Protein AF-A0A8S7IH37-F1 (afdb_monomer)

Solvent-accessible surface area (backbone atoms only — not comparable to full-atom values): 5240 Å² total; per-residue (Å²): 114,68,68,59,54,51,52,52,50,50,52,51,53,51,51,50,49,51,52,51,50,51,32,61,78,65,45,39,60,63,36,53,61,51,49,44,47,49,49,51,54,51,39,50,48,48,49,50,49,53,51,49,40,32,75,76,64,69,48,71,95,41,70,80,66,48,48,62,46,54,52,41,49,55,49,38,68,54,50,44,56,47,54,72,68,38,63,66,54,47,70,60,24,61,117

Radius of gyration: 15.88 Å; Cα contacts (8 Å, |Δi|>4): 53; chains: 1; bounding box: 36×21×44 Å

Organism: Escherichia coli (NCBI:txid562)

Mean predicted aligned error: 6.47 Å

pLDDT: mean 81.79, std 7.12, range [53.88, 92.0]

Foldseek 3Di:
DVVVVVVVVVVVLVVLVVVLVVCVVVLALCNLVSVLVSLVVVLVVLVVVLVCCCVPVVDDPDCVSCVVSVVSVVVSVVSNVCSVPPPVSCVRHVD

InterPro domains:
  IPR019690 Protein of unknown function DUF2569 [PF10754] (3-94)

Structure (mmCIF, N/CA/C/O backbone):
data_AF-A0A8S7IH37-F1
#
_entry.id   AF-A0A8S7IH37-F1
#
loop_
_atom_site.group_PDB
_atom_site.id
_atom_site.type_symbol
_atom_site.label_atom_id
_atom_site.label_alt_id
_atom_site.label_comp_id
_atom_site.label_asym_id
_atom_site.label_entity_id
_atom_site.label_seq_id
_atom_site.pdbx_PDB_ins_code
_atom_site.Cartn_x
_atom_site.Cartn_y
_atom_site.Cartn_z
_atom_site.occupancy
_atom_site.B_iso_or_equiv
_atom_site.auth_seq_id
_atom_site.auth_comp_id
_atom_site.auth_asym_id
_atom_site.auth_atom_id
_atom_site.pdbx_PDB_model_num
ATOM 1 N N . GLY A 1 1 ? -1.240 6.964 -21.949 1.00 67.94 1 GLY A N 1
ATOM 2 C CA . GLY A 1 1 ? -2.291 6.026 -21.509 1.00 67.94 1 GLY A CA 1
ATOM 3 C C . GLY A 1 1 ? -2.033 5.539 -20.098 1.00 67.94 1 GLY A C 1
ATOM 4 O O . GLY A 1 1 ? -2.779 5.909 -19.204 1.00 67.94 1 GLY A O 1
ATOM 5 N N . ILE A 1 2 ? -0.950 4.777 -19.905 1.00 76.25 2 ILE A N 1
ATOM 6 C CA . ILE A 1 2 ? -0.599 4.118 -18.634 1.00 76.25 2 ILE A CA 1
ATOM 7 C C . ILE A 1 2 ? -0.494 5.086 -17.437 1.00 76.25 2 ILE A C 1
ATOM 9 O O . ILE A 1 2 ? -1.073 4.817 -16.395 1.00 76.25 2 ILE A O 1
ATOM 13 N N . LEU A 1 3 ? 0.093 6.275 -17.634 1.00 80.06 3 LEU A N 1
ATOM 14 C CA . LEU A 1 3 ? 0.251 7.288 -16.577 1.00 80.06 3 LEU A CA 1
ATOM 15 C C . LEU A 1 3 ? -1.082 7.803 -16.011 1.00 80.06 3 LEU A C 1
ATOM 17 O O . LEU A 1 3 ? -1.190 8.067 -14.818 1.00 80.06 3 LEU A O 1
ATOM 21 N N . PHE A 1 4 ? -2.115 7.940 -16.851 1.00 85.50 4 PHE A N 1
ATOM 22 C CA . PHE A 1 4 ? -3.439 8.348 -16.372 1.00 85.50 4 PHE A CA 1
ATOM 23 C C . PHE A 1 4 ? -4.076 7.241 -15.535 1.00 85.50 4 PHE A C 1
ATOM 25 O O . PHE A 1 4 ? -4.654 7.528 -14.492 1.00 85.50 4 PHE A O 1
ATOM 32 N N . PHE A 1 5 ? -3.944 5.982 -15.964 1.00 83.44 5 PHE A N 1
ATOM 33 C CA . PHE A 1 5 ? -4.416 4.830 -15.197 1.00 83.44 5 PHE A CA 1
ATOM 34 C C . PHE A 1 5 ? -3.740 4.758 -13.820 1.00 83.44 5 PHE A C 1
ATOM 36 O O . PHE A 1 5 ? -4.431 4.625 -12.812 1.00 83.44 5 PHE A O 1
ATOM 43 N N . GLU A 1 6 ? -2.418 4.929 -13.774 1.00 82.94 6 GLU A N 1
ATOM 44 C CA . GLU A 1 6 ? -1.631 4.963 -12.537 1.00 82.94 6 GLU A CA 1
ATOM 45 C C . GLU A 1 6 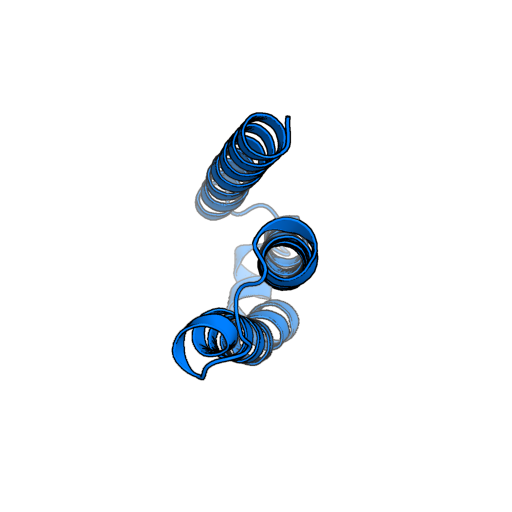? -2.109 6.077 -11.598 1.00 82.94 6 GLU A C 1
ATOM 47 O O . GLU A 1 6 ? -2.404 5.834 -10.429 1.00 82.94 6 GLU A O 1
ATOM 52 N N . LEU A 1 7 ? -2.293 7.290 -12.132 1.00 88.12 7 LEU A N 1
ATOM 53 C CA . LEU A 1 7 ? -2.782 8.437 -11.371 1.00 88.12 7 LEU A CA 1
ATOM 54 C C . LEU A 1 7 ? -4.164 8.165 -10.756 1.00 88.12 7 LEU A C 1
ATOM 56 O O . LEU A 1 7 ? -4.373 8.404 -9.566 1.00 88.12 7 LEU A O 1
ATOM 60 N N . PHE A 1 8 ? -5.108 7.644 -11.546 1.00 89.62 8 PHE A N 1
ATOM 61 C CA . PHE A 1 8 ? -6.4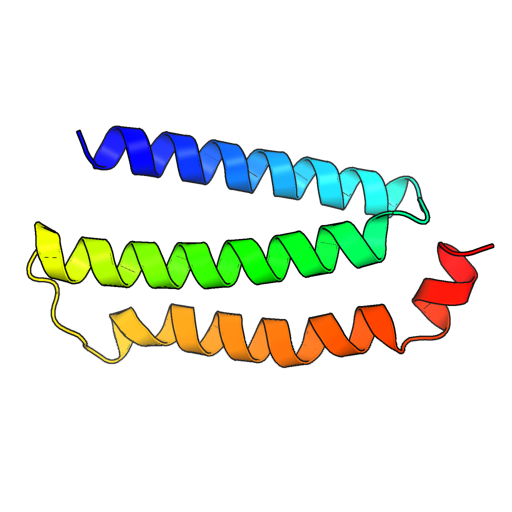43 7.299 -11.051 1.00 89.62 8 PHE A CA 1
ATOM 62 C C . PHE A 1 8 ? -6.389 6.208 -9.982 1.00 89.62 8 PHE A C 1
ATOM 64 O O . PHE A 1 8 ? -7.102 6.301 -8.980 1.00 89.62 8 PHE A O 1
ATOM 71 N N . ALA A 1 9 ? -5.526 5.206 -10.154 1.00 86.25 9 ALA A N 1
ATOM 72 C CA . ALA A 1 9 ? -5.351 4.151 -9.171 1.00 86.25 9 ALA A CA 1
ATOM 73 C C . ALA A 1 9 ? -4.758 4.685 -7.855 1.00 86.25 9 ALA A C 1
ATOM 75 O O . ALA A 1 9 ? -5.270 4.355 -6.784 1.00 86.25 9 ALA A O 1
ATOM 76 N N . PHE A 1 10 ? -3.771 5.586 -7.914 1.00 88.56 10 PHE A N 1
ATOM 77 C CA . PHE A 1 10 ? -3.224 6.250 -6.729 1.00 88.56 10 PHE A CA 1
ATOM 78 C C . PHE A 1 10 ? -4.262 7.112 -6.009 1.00 88.56 10 PHE A C 1
ATOM 80 O O . PHE A 1 10 ? -4.370 7.036 -4.786 1.00 88.56 10 PHE A O 1
ATOM 87 N N . ILE A 1 11 ? -5.067 7.890 -6.740 1.00 92.00 11 ILE A N 1
ATOM 88 C CA . ILE A 1 11 ? -6.158 8.687 -6.156 1.00 92.00 11 ILE A CA 1
ATOM 89 C C . ILE A 1 11 ? -7.190 7.770 -5.484 1.00 92.00 11 ILE A C 1
ATOM 91 O O . ILE A 1 11 ? -7.618 8.028 -4.354 1.00 92.00 11 ILE A O 1
ATOM 95 N N . GLY A 1 12 ? -7.561 6.668 -6.141 1.00 89.88 12 GLY A N 1
ATOM 96 C CA . GLY A 1 12 ? -8.456 5.655 -5.585 1.00 89.88 12 GLY A CA 1
ATOM 97 C C . GLY A 1 12 ? -7.903 5.055 -4.293 1.00 89.88 12 GLY A C 1
ATOM 98 O O . GLY A 1 12 ? -8.582 5.038 -3.268 1.00 89.88 12 GLY A O 1
ATOM 99 N N . MET A 1 13 ? -6.636 4.653 -4.295 1.00 87.38 13 MET A N 1
ATOM 100 C CA . MET A 1 1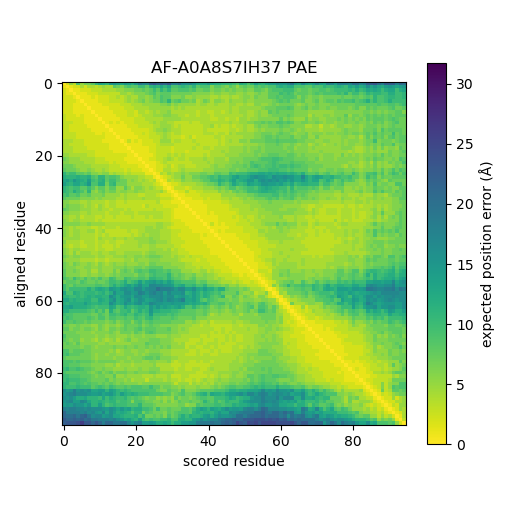3 ? -5.981 4.066 -3.130 1.00 87.38 13 MET A CA 1
ATOM 101 C C . MET A 1 13 ? -5.813 5.071 -1.980 1.00 87.38 13 MET A C 1
ATOM 103 O O . MET A 1 13 ? -6.036 4.730 -0.817 1.00 87.38 13 MET A O 1
ATOM 107 N N . PHE A 1 14 ? -5.499 6.329 -2.295 1.00 89.81 14 PHE A N 1
ATOM 108 C CA . PHE A 1 14 ? -5.401 7.412 -1.320 1.00 89.81 14 PHE A CA 1
ATOM 109 C C . PHE A 1 14 ? -6.756 7.716 -0.669 1.00 89.81 14 PHE A C 1
ATOM 111 O O . PHE A 1 14 ? -6.863 7.772 0.558 1.00 89.81 14 PHE A O 1
ATOM 118 N N . SER A 1 15 ? -7.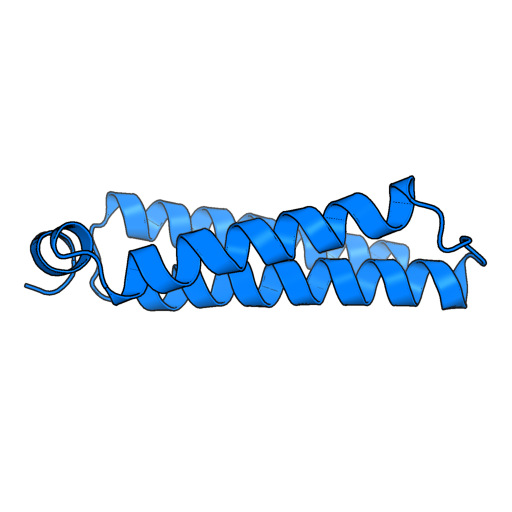817 7.836 -1.472 1.00 90.19 15 SER A N 1
ATOM 119 C CA . SER A 1 15 ? -9.177 8.045 -0.961 1.00 90.19 15 SER A CA 1
ATOM 120 C C . SER A 1 15 ? -9.665 6.863 -0.113 1.00 90.19 15 SER A C 1
ATOM 122 O O . SER A 1 15 ? -10.264 7.072 0.946 1.00 90.19 15 SER A O 1
ATOM 124 N N . TYR A 1 16 ? -9.325 5.626 -0.495 1.00 88.69 16 TYR A N 1
ATOM 125 C CA . TYR A 1 16 ? -9.601 4.436 0.309 1.00 88.69 16 TYR A CA 1
ATOM 126 C C . TYR A 1 16 ? -8.843 4.459 1.647 1.00 88.69 16 TYR A C 1
ATOM 128 O O . TYR A 1 16 ? -9.415 4.133 2.688 1.00 88.69 16 TYR A O 1
ATOM 136 N N . GLY A 1 17 ? -7.596 4.939 1.663 1.00 87.50 17 GLY A N 1
ATOM 137 C CA . GLY A 1 17 ? -6.835 5.181 2.892 1.00 87.50 17 GLY A CA 1
ATOM 138 C C . GLY A 1 17 ? -7.500 6.185 3.833 1.00 87.50 17 GLY A C 1
ATOM 139 O O . GLY A 1 17 ? -7.592 5.933 5.039 1.00 87.50 17 GLY A O 1
ATOM 140 N N . ILE A 1 18 ? -8.037 7.283 3.297 1.00 89.62 18 ILE A N 1
ATOM 141 C CA . ILE A 1 18 ? -8.806 8.262 4.080 1.00 89.62 18 ILE A CA 1
ATOM 142 C C . ILE A 1 18 ? -10.080 7.622 4.640 1.00 89.62 18 ILE A C 1
ATOM 144 O O . ILE A 1 18 ? -10.399 7.810 5.815 1.00 89.62 18 ILE A O 1
ATOM 148 N N . PHE A 1 19 ? -10.788 6.828 3.835 1.00 88.69 19 PHE A N 1
ATOM 149 C CA . PHE A 1 19 ? -11.986 6.116 4.275 1.00 88.69 19 PHE A CA 1
ATOM 150 C C . PHE A 1 19 ? -11.683 5.163 5.439 1.00 88.69 19 PHE A C 1
ATOM 152 O O . PHE A 1 19 ? -12.318 5.258 6.491 1.00 88.69 19 PHE A O 1
ATOM 159 N N . VAL A 1 20 ? -10.669 4.302 5.308 1.00 86.12 20 VAL A N 1
ATOM 160 C CA . VAL A 1 20 ? -10.258 3.374 6.376 1.00 86.12 20 VAL A CA 1
ATOM 161 C C . VAL A 1 20 ? -9.806 4.131 7.630 1.00 86.12 20 VAL A C 1
ATOM 163 O O . VAL A 1 20 ? -10.177 3.754 8.743 1.00 86.12 20 VAL A O 1
ATOM 166 N N . SER A 1 21 ? -9.091 5.246 7.468 1.00 85.94 21 SER A N 1
ATOM 167 C CA . SER A 1 21 ? -8.710 6.125 8.581 1.00 85.94 21 SER A CA 1
ATOM 168 C C . SER A 1 21 ? -9.939 6.723 9.276 1.00 85.94 21 SER A C 1
ATOM 170 O O . SER A 1 21 ? -10.017 6.738 10.501 1.00 85.94 21 SER A O 1
ATOM 172 N N . SER A 1 22 ? -10.959 7.141 8.523 1.00 87.06 22 SER A N 1
ATOM 173 C CA . SER A 1 22 ? -12.234 7.600 9.088 1.00 87.06 22 SER A CA 1
ATOM 174 C C . SER A 1 22 ? -12.939 6.496 9.887 1.00 87.06 22 SER A C 1
ATOM 176 O O . SER A 1 22 ? -13.449 6.754 10.982 1.00 87.06 22 SER A O 1
ATOM 178 N N . LEU A 1 23 ? -12.921 5.246 9.402 1.00 83.00 23 LEU A N 1
ATOM 179 C CA . LEU A 1 23 ? -13.433 4.095 10.158 1.00 83.00 23 LEU A CA 1
ATOM 180 C C . LEU A 1 23 ? -12.667 3.881 11.473 1.00 83.00 23 LEU A C 1
ATOM 182 O O . LEU A 1 23 ? -13.280 3.442 12.452 1.00 83.00 23 LEU A O 1
ATOM 186 N N . PHE A 1 24 ? -11.372 4.222 11.512 1.00 80.94 24 PHE A N 1
ATOM 187 C CA . PHE A 1 24 ? -10.528 4.138 12.710 1.00 80.94 24 PHE A CA 1
ATOM 188 C C . PHE A 1 24 ? -11.030 5.070 13.802 1.00 80.94 24 PHE A C 1
ATOM 190 O O . PHE A 1 24 ? -11.301 4.625 14.919 1.00 80.94 24 PHE A O 1
ATOM 197 N N . PHE A 1 25 ? -11.284 6.330 13.455 1.00 80.75 25 PHE A N 1
ATOM 198 C CA . PHE A 1 25 ? -11.857 7.298 14.390 1.00 80.75 25 PHE A CA 1
ATOM 199 C C . PHE A 1 25 ? -13.299 6.960 14.782 1.00 80.75 25 PHE A C 1
ATOM 201 O O . PHE A 1 25 ? -13.689 7.142 15.934 1.00 80.75 25 PHE A O 1
ATOM 208 N N . ARG A 1 26 ? -14.088 6.408 13.853 1.00 80.00 26 ARG A N 1
ATOM 209 C CA . ARG A 1 26 ? -15.493 6.035 14.087 1.00 80.00 26 ARG A CA 1
ATOM 210 C C . ARG A 1 26 ? -15.681 4.715 14.841 1.00 80.00 26 ARG A C 1
ATOM 212 O O . ARG A 1 26 ? -16.825 4.341 15.094 1.00 80.00 26 ARG A O 1
ATOM 219 N N . LYS A 1 27 ? -14.597 4.005 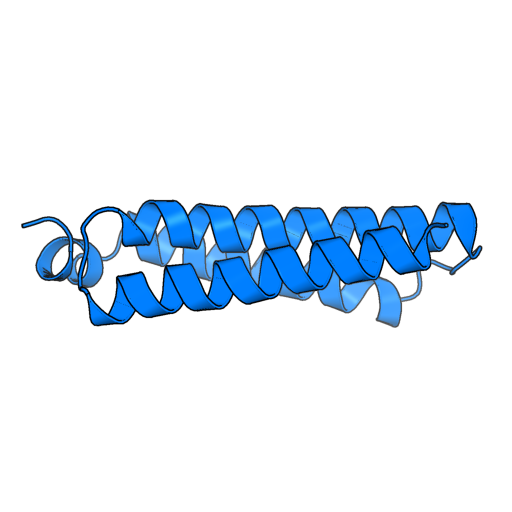15.179 1.00 74.19 27 LYS A N 1
ATOM 220 C CA . LYS A 1 27 ? -14.604 2.739 15.936 1.00 74.19 27 LYS A CA 1
ATOM 221 C C . LYS A 1 27 ? -15.603 1.698 15.404 1.00 74.19 27 LYS A C 1
ATOM 223 O O . LYS A 1 27 ? -16.240 0.976 16.164 1.00 74.19 27 LYS A O 1
ATOM 228 N N . LYS A 1 28 ? -15.762 1.615 14.078 1.00 76.38 28 LYS A N 1
ATOM 229 C CA . LYS A 1 28 ? -16.728 0.703 13.439 1.00 76.38 28 LYS A CA 1
ATOM 230 C C . LYS A 1 28 ? -16.189 -0.728 13.345 1.00 76.38 28 LYS A C 1
ATOM 232 O O . LYS A 1 28 ? -15.057 -0.938 12.921 1.00 76.38 28 LYS A O 1
ATOM 237 N N . ARG A 1 29 ? -17.051 -1.720 13.597 1.00 74.75 29 ARG A N 1
ATOM 238 C CA . ARG A 1 29 ? -16.756 -3.166 13.485 1.00 74.75 29 ARG A CA 1
ATOM 239 C C . ARG A 1 29 ? -16.209 -3.620 12.133 1.00 74.75 29 ARG A C 1
ATOM 241 O O . ARG A 1 29 ? -15.528 -4.634 12.049 1.00 74.75 29 ARG A O 1
ATOM 248 N N . GLN A 1 30 ? -16.498 -2.868 11.077 1.00 77.56 30 GLN A N 1
ATOM 249 C CA . GLN A 1 30 ? -16.052 -3.161 9.716 1.00 77.56 30 GLN A CA 1
ATOM 250 C C . GLN A 1 30 ? -14.564 -2.850 9.484 1.00 77.56 30 GLN A C 1
ATOM 252 O O . GLN A 1 30 ? -13.994 -3.323 8.502 1.00 77.56 30 GLN A O 1
ATOM 257 N N . LEU A 1 31 ? -13.927 -2.085 10.376 1.00 79.69 31 LEU A N 1
ATOM 258 C CA . LEU A 1 31 ? -12.546 -1.638 10.231 1.00 79.69 31 LEU A CA 1
ATOM 259 C C . LEU A 1 31 ? -11.515 -2.756 10.028 1.00 79.69 31 LEU A C 1
ATOM 261 O O . LEU A 1 31 ? -10.779 -2.658 9.051 1.00 79.69 31 LEU A O 1
ATOM 265 N N . PRO A 1 32 ? -11.421 -3.794 10.884 1.00 79.12 32 PRO A N 1
ATOM 266 C CA . PRO A 1 32 ? -10.389 -4.818 10.727 1.00 79.12 32 PRO A CA 1
ATOM 267 C C . PRO A 1 32 ? -10.431 -5.468 9.343 1.00 79.12 32 PRO A C 1
ATOM 269 O O . PRO A 1 32 ? -9.389 -5.664 8.729 1.00 79.12 32 PRO A O 1
ATOM 272 N N . HIS A 1 33 ? -11.628 -5.715 8.807 1.00 81.81 33 HIS A N 1
ATOM 273 C CA . HIS A 1 33 ? -11.782 -6.289 7.474 1.00 81.81 33 HIS A CA 1
ATOM 274 C C . HIS A 1 33 ? -11.318 -5.328 6.368 1.00 81.81 33 HIS A C 1
ATOM 276 O O . HIS A 1 33 ? -10.551 -5.724 5.495 1.00 81.81 33 HIS A O 1
ATOM 282 N N . HIS A 1 34 ? -11.715 -4.053 6.435 1.00 86.06 34 HIS A N 1
ATOM 283 C CA . HIS A 1 34 ? -11.325 -3.050 5.435 1.00 86.06 34 HIS A CA 1
ATOM 284 C C . HIS A 1 34 ? -9.836 -2.699 5.496 1.00 86.06 34 HIS A C 1
ATOM 286 O O . HIS A 1 34 ? -9.227 -2.432 4.468 1.00 86.06 34 HIS A O 1
ATOM 292 N N . TYR A 1 35 ? -9.228 -2.726 6.682 1.00 85.12 35 TYR A N 1
ATOM 293 C CA . TYR A 1 35 ? -7.797 -2.492 6.835 1.00 85.12 35 TYR A CA 1
ATOM 294 C C . TYR A 1 35 ? -6.971 -3.650 6.258 1.00 85.12 35 TYR A C 1
ATOM 296 O O . TYR A 1 35 ? -6.013 -3.412 5.527 1.00 85.12 35 TYR A O 1
ATOM 304 N N . ILE A 1 36 ? -7.371 -4.904 6.509 1.00 86.38 3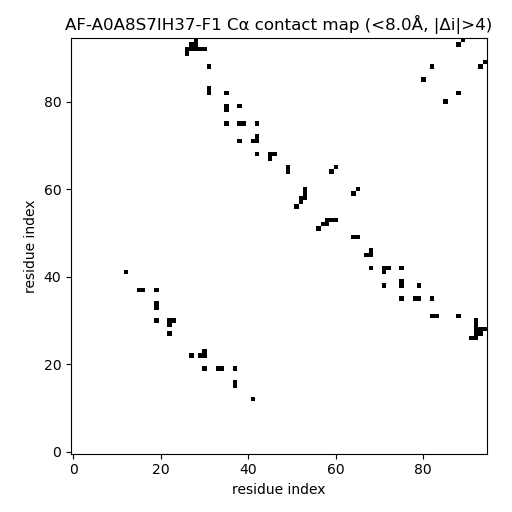6 ILE A N 1
ATOM 305 C CA . ILE A 1 36 ? -6.745 -6.079 5.880 1.00 86.38 36 ILE A CA 1
ATOM 306 C C . ILE A 1 36 ? -6.884 -6.000 4.356 1.00 86.38 36 ILE A C 1
ATOM 308 O O . ILE A 1 36 ? -5.900 -6.202 3.645 1.00 86.38 36 ILE A O 1
ATOM 312 N N . ALA A 1 37 ? -8.074 -5.646 3.858 1.00 87.38 37 ALA A N 1
ATOM 313 C CA . ALA A 1 37 ? -8.300 -5.438 2.432 1.00 87.38 37 ALA A CA 1
ATOM 314 C C . ALA A 1 37 ? -7.402 -4.325 1.869 1.00 87.38 37 ALA A C 1
ATOM 316 O O . ALA A 1 37 ? -6.787 -4.526 0.829 1.00 87.38 37 ALA A O 1
ATOM 317 N N . LEU A 1 38 ? -7.251 -3.195 2.569 1.00 87.50 38 LEU A N 1
ATOM 318 C CA . LEU A 1 38 ? -6.375 -2.093 2.156 1.00 87.50 38 LEU A CA 1
ATOM 319 C C . LEU A 1 38 ? -4.922 -2.544 2.006 1.00 87.50 38 LEU A C 1
ATOM 321 O O . LEU A 1 38 ? -4.283 -2.249 0.999 1.00 87.50 38 LEU A O 1
ATOM 325 N N . VAL A 1 39 ? -4.402 -3.264 2.999 1.00 87.19 39 VAL A N 1
ATOM 326 C CA . VAL A 1 39 ? -3.016 -3.742 2.991 1.00 87.19 39 VAL A CA 1
ATOM 327 C C . VAL A 1 39 ? -2.803 -4.808 1.909 1.00 87.19 39 VAL A C 1
ATOM 329 O O . VAL A 1 39 ? -1.784 -4.787 1.215 1.00 87.19 39 VAL A O 1
ATOM 332 N N . GLY A 1 40 ? -3.778 -5.699 1.709 1.00 86.62 40 GLY A N 1
ATOM 333 C CA . GLY A 1 40 ? -3.754 -6.700 0.641 1.00 86.62 40 GLY A CA 1
ATOM 334 C C . GLY A 1 40 ? -3.791 -6.067 -0.752 1.00 86.62 40 GLY A C 1
ATOM 335 O O . GLY A 1 40 ? -2.894 -6.308 -1.559 1.00 86.62 40 GLY A O 1
ATOM 336 N N . ILE A 1 41 ? -4.775 -5.199 -1.008 1.00 87.06 41 ILE A N 1
ATOM 337 C CA . ILE A 1 41 ? -4.917 -4.457 -2.270 1.00 87.06 41 ILE A CA 1
ATOM 338 C C . ILE A 1 41 ? -3.664 -3.624 -2.534 1.00 87.06 41 ILE A C 1
ATOM 340 O O . ILE A 1 41 ? -3.164 -3.627 -3.651 1.00 87.06 41 ILE A O 1
ATOM 344 N N . GLY A 1 42 ? -3.108 -2.966 -1.516 1.00 86.81 42 GLY A N 1
ATOM 345 C CA . GLY A 1 42 ? -1.894 -2.175 -1.675 1.00 86.81 42 GLY A CA 1
ATOM 346 C C . GLY A 1 42 ? -0.651 -2.988 -2.011 1.00 86.81 42 GLY A C 1
ATOM 347 O O . GLY A 1 42 ? 0.182 -2.548 -2.799 1.00 86.81 42 GLY A O 1
ATOM 348 N N . THR A 1 43 ? -0.541 -4.197 -1.465 1.00 87.00 43 THR A N 1
ATOM 349 C CA . THR A 1 43 ? 0.549 -5.115 -1.814 1.00 87.00 43 THR A CA 1
ATOM 350 C C . THR A 1 43 ? 0.411 -5.596 -3.258 1.00 87.00 43 THR A C 1
ATOM 352 O O . THR A 1 43 ? 1.389 -5.574 -4.002 1.00 87.00 43 THR A O 1
ATOM 355 N N . ILE A 1 44 ? -0.807 -5.962 -3.675 1.00 87.75 44 ILE A N 1
ATOM 356 C CA . ILE A 1 44 ? -1.106 -6.340 -5.064 1.00 87.75 44 ILE A CA 1
ATOM 357 C C . ILE A 1 44 ? -0.821 -5.170 -6.006 1.00 87.75 44 ILE A C 1
ATOM 359 O O . ILE A 1 44 ? -0.215 -5.371 -7.050 1.00 87.75 44 ILE A O 1
ATOM 363 N N . PHE A 1 45 ? -1.201 -3.951 -5.624 1.00 87.69 45 PHE A N 1
ATOM 364 C CA . PHE A 1 45 ? -0.979 -2.759 -6.429 1.00 87.69 45 PHE A CA 1
ATOM 365 C C . PHE A 1 45 ? 0.511 -2.534 -6.706 1.00 87.69 45 PHE A C 1
ATOM 367 O O . PHE A 1 45 ? 0.891 -2.395 -7.860 1.00 87.69 45 PHE A O 1
ATOM 374 N N . VAL A 1 46 ? 1.369 -2.610 -5.682 1.00 86.38 46 VAL A N 1
ATOM 375 C CA . VAL A 1 46 ? 2.828 -2.493 -5.865 1.00 86.38 46 VAL A CA 1
ATOM 376 C C . VAL A 1 46 ? 3.407 -3.648 -6.690 1.00 86.38 46 VAL A C 1
ATOM 378 O O . VAL A 1 46 ? 4.348 -3.442 -7.450 1.00 86.38 46 VAL A O 1
ATOM 381 N N . ALA A 1 47 ? 2.852 -4.858 -6.583 1.00 86.56 47 ALA A N 1
ATOM 382 C CA . ALA A 1 47 ? 3.273 -5.982 -7.421 1.00 86.56 47 ALA A CA 1
ATOM 383 C C . ALA A 1 47 ? 2.916 -5.765 -8.902 1.00 86.56 47 ALA A C 1
ATOM 385 O O . ALA A 1 47 ? 3.734 -6.030 -9.781 1.00 86.56 47 AL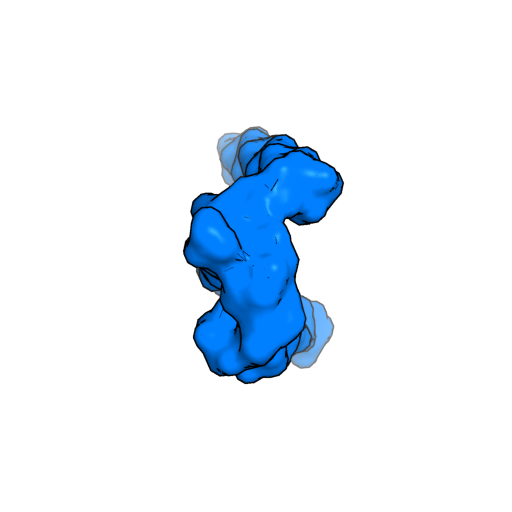A A O 1
ATOM 386 N N . VAL A 1 48 ? 1.704 -5.271 -9.172 1.00 86.69 48 VAL A N 1
ATOM 387 C CA . VAL A 1 48 ? 1.229 -4.948 -10.524 1.00 86.69 48 VAL A CA 1
ATOM 388 C C . VAL A 1 48 ? 2.022 -3.784 -11.109 1.00 86.69 48 VAL A C 1
ATOM 390 O O . VAL A 1 48 ? 2.417 -3.859 -12.265 1.00 86.69 48 VAL A O 1
ATOM 393 N N . ASP A 1 49 ? 2.303 -2.754 -10.315 1.00 83.94 49 ASP A N 1
ATOM 394 C CA . ASP A 1 49 ? 3.110 -1.603 -10.720 1.00 83.94 49 ASP A CA 1
ATOM 395 C C . ASP A 1 49 ? 4.523 -2.024 -11.149 1.00 83.94 49 ASP A C 1
ATOM 397 O O . ASP A 1 49 ? 4.974 -1.705 -12.247 1.00 83.94 49 ASP A O 1
ATOM 401 N N . LEU A 1 50 ? 5.176 -2.873 -10.347 1.00 84.81 50 LEU A N 1
ATOM 402 C CA . LEU A 1 50 ? 6.482 -3.440 -10.677 1.00 84.81 50 LEU A CA 1
ATOM 403 C C . LEU A 1 50 ? 6.448 -4.289 -11.963 1.00 84.81 50 LEU A C 1
ATOM 405 O O . LEU A 1 50 ? 7.377 -4.236 -12.770 1.00 84.81 50 LEU A O 1
ATOM 409 N N . LEU A 1 51 ? 5.385 -5.075 -12.165 1.00 84.00 51 LEU A N 1
ATOM 410 C CA . LEU A 1 51 ? 5.203 -5.890 -13.369 1.00 84.00 51 LEU A CA 1
ATOM 411 C C . LEU A 1 51 ? 4.998 -5.014 -14.615 1.00 84.00 51 LEU A C 1
ATOM 413 O O . LEU A 1 51 ? 5.627 -5.247 -15.645 1.00 84.00 51 LEU A O 1
ATOM 417 N N . LEU A 1 52 ? 4.139 -3.996 -14.520 1.00 82.69 52 LEU A N 1
ATOM 418 C CA . LEU A 1 52 ? 3.868 -3.057 -15.607 1.00 82.69 52 LEU A CA 1
ATOM 419 C C . LEU A 1 52 ? 5.106 -2.221 -15.939 1.00 82.69 52 LEU A C 1
ATOM 421 O O . LEU A 1 52 ? 5.407 -2.046 -17.117 1.00 82.69 52 LEU A O 1
ATOM 425 N N . GLY A 1 53 ? 5.856 -1.770 -14.932 1.00 81.88 53 GLY A N 1
ATOM 426 C CA . GLY A 1 53 ? 7.125 -1.070 -15.118 1.00 81.88 53 GLY A CA 1
ATOM 427 C C . GLY A 1 53 ? 8.161 -1.925 -15.850 1.00 81.88 53 GLY A C 1
ATOM 428 O O . GLY A 1 53 ? 8.832 -1.438 -16.754 1.00 81.88 53 GLY A O 1
ATOM 429 N N . HIS A 1 54 ? 8.245 -3.221 -15.548 1.00 81.06 54 HIS A N 1
ATOM 430 C CA . HIS A 1 54 ? 9.129 -4.116 -16.294 1.00 81.06 54 HIS A CA 1
ATOM 431 C C . HIS A 1 54 ? 8.660 -4.325 -17.743 1.00 81.06 54 HIS A C 1
ATOM 433 O O . HIS A 1 54 ? 9.471 -4.284 -18.659 1.00 81.06 54 HIS A O 1
ATOM 439 N N . ILE A 1 55 ? 7.365 -4.567 -17.974 1.00 80.50 55 ILE A N 1
ATOM 440 C CA . ILE A 1 55 ? 6.840 -4.892 -19.314 1.00 80.50 55 ILE A CA 1
ATOM 441 C C . ILE A 1 55 ? 6.840 -3.673 -20.248 1.00 80.50 55 ILE A C 1
ATOM 443 O O . ILE A 1 55 ? 7.125 -3.815 -21.433 1.00 80.50 55 ILE A O 1
ATOM 447 N N . TYR A 1 56 ? 6.481 -2.489 -19.743 1.00 80.50 56 TYR A N 1
ATOM 448 C CA . TYR A 1 56 ? 6.274 -1.294 -20.569 1.00 80.50 56 TYR A CA 1
ATOM 449 C C . TYR A 1 56 ? 7.450 -0.313 -20.568 1.00 80.50 56 TYR A C 1
ATOM 451 O O . TYR A 1 56 ? 7.542 0.496 -21.490 1.00 80.50 56 TYR A O 1
ATOM 459 N N . LEU A 1 57 ? 8.308 -0.337 -19.543 1.00 77.12 57 LEU A N 1
ATOM 460 C CA . LEU A 1 57 ? 9.413 0.615 -19.379 1.00 77.12 57 LEU A CA 1
ATOM 461 C C . LEU A 1 57 ? 10.793 -0.069 -19.338 1.00 77.12 57 LEU A C 1
ATOM 463 O O . LEU A 1 57 ? 11.778 0.614 -19.067 1.00 77.12 57 LEU A O 1
ATOM 467 N N . ASP A 1 58 ? 10.869 -1.387 -19.589 1.00 77.62 58 ASP A N 1
ATOM 468 C CA . ASP A 1 58 ? 12.098 -2.208 -19.530 1.00 77.62 58 ASP A CA 1
ATOM 469 C C . ASP A 1 58 ? 12.899 -1.999 -18.229 1.00 77.62 58 ASP A C 1
ATOM 471 O O . ASP A 1 58 ? 14.132 -2.041 -18.192 1.00 77.62 58 ASP A O 1
ATOM 475 N N . VAL A 1 59 ? 12.191 -1.744 -17.124 1.00 76.44 59 VAL A N 1
ATOM 476 C CA . VAL A 1 59 ? 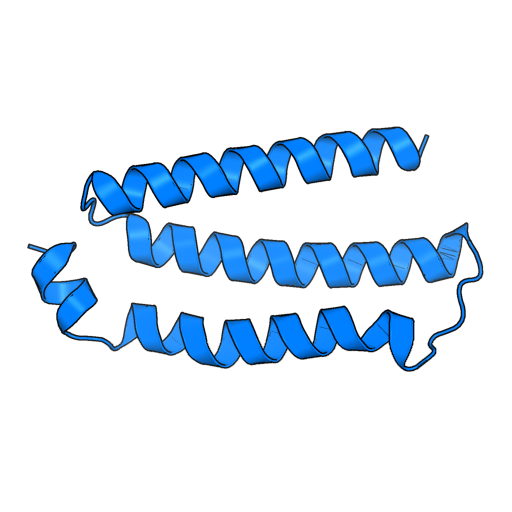12.827 -1.509 -15.828 1.00 76.44 59 VAL A CA 1
ATOM 477 C C . VAL A 1 59 ? 13.426 -2.823 -15.322 1.00 76.44 59 VAL A C 1
ATOM 479 O O . VAL A 1 59 ? 12.682 -3.782 -15.093 1.00 76.44 59 VAL A O 1
ATOM 482 N N . PRO A 1 60 ? 14.748 -2.891 -15.083 1.00 77.38 60 PRO A N 1
ATOM 483 C CA . PRO A 1 60 ? 15.369 -4.108 -14.590 1.00 77.38 60 PRO A CA 1
ATOM 484 C C . PRO A 1 60 ? 14.914 -4.423 -13.158 1.00 77.38 60 PRO A C 1
ATOM 486 O O . PRO A 1 60 ? 14.731 -3.533 -12.318 1.00 77.38 60 PRO A O 1
ATOM 489 N N . TYR A 1 61 ? 14.787 -5.717 -12.850 1.00 74.88 61 TYR A N 1
ATOM 490 C CA . TYR A 1 61 ? 14.564 -6.206 -11.487 1.00 74.88 61 TYR A CA 1
ATOM 491 C C . TYR A 1 61 ? 15.838 -6.046 -10.646 1.00 74.88 61 TYR A C 1
ATOM 493 O O . TYR A 1 61 ? 16.596 -6.988 -10.423 1.00 74.88 61 TYR A O 1
ATOM 501 N N . VAL A 1 62 ? 16.088 -4.822 -10.194 1.00 80.50 62 VAL A N 1
ATOM 502 C CA . VAL A 1 62 ? 17.182 -4.463 -9.289 1.00 80.50 62 VAL A CA 1
ATOM 503 C C . VAL A 1 62 ? 16.647 -4.424 -7.860 1.00 80.50 62 VAL A C 1
ATOM 505 O O . VAL A 1 62 ? 15.453 -4.241 -7.632 1.00 80.50 62 VAL A O 1
ATOM 508 N N . PHE A 1 63 ? 17.525 -4.580 -6.867 1.00 74.38 63 PHE A N 1
ATOM 509 C CA . PHE A 1 63 ? 17.147 -4.540 -5.451 1.00 74.38 63 PHE A CA 1
ATOM 510 C C . PHE A 1 63 ? 16.273 -3.322 -5.093 1.00 74.38 63 PHE A C 1
ATOM 512 O O . PHE A 1 63 ? 15.324 -3.453 -4.321 1.00 74.38 63 PHE A O 1
ATOM 519 N N . ASP A 1 64 ? 16.531 -2.162 -5.698 1.00 77.44 64 ASP A N 1
ATOM 520 C CA . ASP A 1 64 ? 15.767 -0.937 -5.457 1.00 77.44 64 ASP A CA 1
ATOM 521 C C . ASP A 1 64 ? 14.307 -1.007 -5.927 1.00 77.44 64 ASP A C 1
ATOM 523 O O . ASP A 1 64 ? 13.439 -0.424 -5.276 1.00 77.44 64 ASP A O 1
ATOM 527 N N . THR A 1 65 ? 14.008 -1.757 -6.993 1.00 77.88 65 THR A N 1
ATOM 528 C CA . THR A 1 65 ? 12.644 -1.894 -7.530 1.00 77.88 65 THR A CA 1
ATOM 529 C C . THR A 1 65 ? 11.843 -2.981 -6.813 1.00 77.88 65 THR A C 1
ATOM 531 O O . THR A 1 65 ? 10.636 -2.836 -6.632 1.00 77.88 65 THR A O 1
ATOM 534 N N . VAL A 1 66 ? 12.495 -4.032 -6.304 1.00 80.94 66 VAL A N 1
ATOM 535 C CA . VAL A 1 66 ? 11.827 -5.115 -5.545 1.00 80.94 66 VAL A CA 1
ATOM 536 C C . VAL A 1 66 ? 11.685 -4.826 -4.047 1.00 80.94 66 VAL A C 1
ATOM 538 O O . VAL A 1 66 ? 10.763 -5.324 -3.396 1.00 80.94 66 VAL A O 1
ATOM 541 N N . LYS A 1 67 ? 12.561 -3.995 -3.471 1.00 85.75 67 LYS A N 1
ATOM 542 C CA . LYS A 1 67 ? 12.542 -3.621 -2.046 1.00 85.75 67 LYS A CA 1
ATOM 543 C C . LYS A 1 67 ? 11.181 -3.101 -1.546 1.00 85.75 67 LYS A C 1
ATOM 545 O O . LYS A 1 67 ? 10.781 -3.505 -0.448 1.00 85.75 67 LYS A O 1
ATOM 550 N N . PRO A 1 68 ? 10.440 -2.244 -2.279 1.00 83.50 68 PRO A N 1
ATOM 551 C CA . PRO A 1 68 ? 9.122 -1.769 -1.857 1.00 83.50 68 PRO A CA 1
ATOM 552 C C . PRO A 1 68 ? 8.104 -2.905 -1.719 1.00 83.50 68 PRO A C 1
ATOM 554 O O . PRO A 1 68 ? 7.351 -2.931 -0.743 1.00 83.50 68 PRO A O 1
ATOM 557 N N . LEU A 1 69 ? 8.123 -3.863 -2.651 1.00 86.31 69 LEU A N 1
ATOM 558 C CA . LEU A 1 69 ? 7.241 -5.027 -2.635 1.00 86.31 69 LEU A CA 1
ATOM 559 C C . LEU A 1 69 ? 7.524 -5.901 -1.412 1.00 86.31 69 LEU A C 1
ATOM 561 O O . LEU A 1 69 ? 6.615 -6.199 -0.640 1.00 86.31 69 LEU A O 1
ATOM 565 N N . VAL A 1 70 ? 8.797 -6.233 -1.182 1.00 86.31 70 VAL A N 1
ATOM 566 C CA . VAL A 1 70 ? 9.230 -7.034 -0.029 1.00 86.31 70 VAL A CA 1
ATOM 567 C C . VAL A 1 70 ? 8.815 -6.364 1.284 1.00 86.31 70 VAL A C 1
ATOM 569 O O . VAL A 1 70 ? 8.218 -7.004 2.149 1.00 86.31 70 VAL A O 1
ATOM 572 N N . ARG A 1 71 ? 9.042 -5.051 1.422 1.00 86.56 71 ARG A N 1
ATOM 573 C CA . ARG A 1 71 ? 8.627 -4.287 2.609 1.00 86.56 71 ARG A CA 1
ATOM 574 C C . ARG A 1 71 ? 7.112 -4.331 2.830 1.00 86.56 71 ARG A C 1
ATOM 576 O O . ARG A 1 71 ? 6.681 -4.488 3.972 1.00 86.56 71 ARG A O 1
ATOM 583 N N . ASN A 1 72 ? 6.311 -4.194 1.773 1.00 86.56 72 ASN A N 1
ATOM 584 C CA . ASN A 1 72 ? 4.851 -4.262 1.878 1.00 86.56 72 ASN A CA 1
ATOM 585 C C . ASN A 1 72 ? 4.368 -5.651 2.292 1.00 86.56 72 ASN A C 1
ATOM 587 O O . ASN A 1 72 ? 3.507 -5.739 3.163 1.00 86.56 72 ASN A O 1
ATOM 591 N N . VAL A 1 73 ? 4.970 -6.716 1.760 1.00 87.25 73 VAL A N 1
ATOM 592 C CA . VAL A 1 73 ? 4.658 -8.095 2.160 1.00 87.25 73 VAL A CA 1
ATOM 593 C C . VAL A 1 73 ? 4.969 -8.316 3.640 1.00 87.25 73 VAL A C 1
ATOM 595 O O . VAL A 1 73 ? 4.102 -8.775 4.377 1.00 87.25 73 VAL A O 1
ATOM 598 N N . PHE A 1 74 ? 6.153 -7.920 4.119 1.00 88.69 74 PHE A N 1
ATOM 599 C CA . PHE A 1 74 ? 6.488 -8.030 5.545 1.00 88.69 74 PHE A CA 1
ATOM 600 C C . PHE A 1 74 ? 5.542 -7.215 6.431 1.00 88.69 74 PHE A C 1
ATOM 602 O O . PHE A 1 74 ? 5.087 -7.704 7.463 1.00 88.69 74 PHE A O 1
ATOM 609 N N . SER A 1 75 ? 5.203 -5.995 6.011 1.00 84.06 75 SER A N 1
ATOM 610 C CA . SER A 1 75 ? 4.219 -5.163 6.705 1.00 84.06 75 SER A CA 1
ATOM 611 C C . SER A 1 75 ? 2.863 -5.878 6.776 1.00 84.06 75 SER A C 1
ATOM 613 O O . SER A 1 75 ? 2.294 -6.026 7.857 1.00 84.06 75 SER A O 1
ATOM 615 N N . ALA A 1 76 ? 2.376 -6.424 5.660 1.00 85.38 76 ALA A N 1
ATOM 616 C CA . ALA A 1 76 ? 1.137 -7.190 5.602 1.00 85.38 76 ALA A CA 1
ATOM 617 C C . ALA A 1 76 ? 1.159 -8.407 6.534 1.00 85.38 76 ALA A C 1
ATOM 619 O O . ALA A 1 76 ? 0.223 -8.606 7.307 1.00 85.38 76 ALA A O 1
ATOM 620 N N . CYS A 1 77 ? 2.254 -9.166 6.540 1.00 86.50 77 CYS A N 1
ATOM 621 C CA . CYS A 1 77 ? 2.437 -10.314 7.422 1.00 86.50 77 CYS A CA 1
ATOM 622 C C . CYS A 1 77 ? 2.438 -9.951 8.911 1.00 86.50 77 CYS A C 1
ATOM 624 O O . CYS A 1 77 ? 2.128 -10.812 9.725 1.00 86.50 77 CYS A O 1
ATOM 626 N N 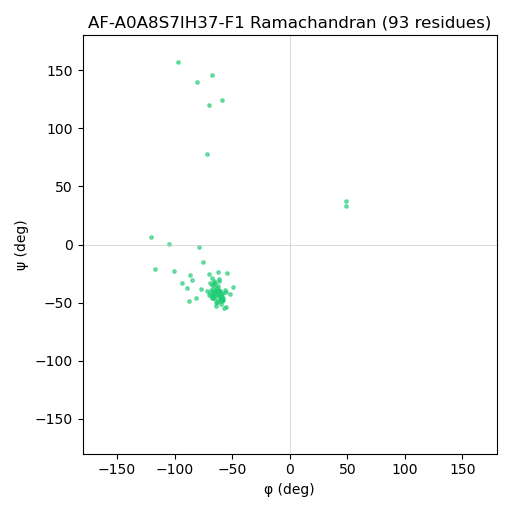. ILE A 1 78 ? 2.756 -8.712 9.289 1.00 86.38 78 ILE A N 1
ATOM 627 C CA . ILE A 1 78 ? 2.698 -8.255 10.686 1.00 86.38 78 ILE A CA 1
ATOM 628 C C . ILE A 1 78 ? 1.298 -7.734 11.020 1.00 86.38 78 ILE A C 1
ATOM 630 O O . ILE A 1 78 ? 0.698 -8.111 12.029 1.00 86.38 78 ILE A O 1
ATOM 634 N N . TRP A 1 79 ? 0.753 -6.870 10.166 1.00 84.31 79 TRP A N 1
ATOM 635 C CA . TRP A 1 79 ? -0.489 -6.169 10.462 1.00 84.31 79 TRP A CA 1
ATOM 636 C C . TRP A 1 79 ? -1.736 -7.039 10.289 1.00 84.31 79 TRP A C 1
ATOM 638 O O . TRP A 1 79 ? -2.652 -6.944 11.106 1.00 84.31 79 TRP A O 1
ATOM 648 N N . ILE A 1 80 ? -1.789 -7.908 9.276 1.00 83.50 80 ILE A N 1
ATOM 649 C CA . ILE A 1 80 ? -2.939 -8.796 9.045 1.00 83.50 80 ILE A CA 1
ATOM 650 C C . ILE A 1 80 ? -3.217 -9.683 10.271 1.00 83.50 80 ILE A C 1
ATOM 652 O O . ILE A 1 80 ? -4.334 -9.618 10.796 1.00 83.50 80 ILE A O 1
ATOM 656 N N . PRO A 1 81 ? -2.252 -10.462 10.804 1.00 84.88 81 PRO A N 1
ATOM 657 C CA . PRO A 1 81 ? -2.516 -11.281 11.984 1.00 84.88 81 PRO A CA 1
ATOM 658 C C . PRO A 1 81 ? -2.791 -10.433 13.226 1.00 84.88 81 PRO A C 1
ATOM 660 O O . PRO A 1 81 ? -3.635 -10.816 14.036 1.00 84.88 81 PRO A O 1
ATOM 663 N N . TYR A 1 82 ? -2.167 -9.257 13.364 1.00 83.69 82 TYR A N 1
ATOM 664 C CA . TYR A 1 82 ? -2.467 -8.340 14.463 1.00 83.69 82 TYR A CA 1
ATOM 665 C C . TYR A 1 82 ? -3.951 -7.943 14.482 1.00 83.69 82 TYR A C 1
ATOM 667 O O . TYR A 1 82 ? -4.602 -8.046 15.522 1.00 83.69 82 TYR A O 1
ATOM 675 N N . PHE A 1 83 ? -4.515 -7.547 13.338 1.00 79.25 83 PHE A N 1
ATOM 676 C CA . PHE A 1 83 ? -5.918 -7.132 13.251 1.00 79.25 83 PHE A CA 1
ATOM 677 C C . PHE A 1 83 ? -6.921 -8.286 13.414 1.00 79.25 83 PHE A C 1
ATOM 679 O O . PHE A 1 83 ? -8.044 -8.042 13.857 1.00 79.25 83 PHE A O 1
ATOM 686 N N . ILE A 1 84 ? -6.526 -9.528 13.112 1.00 78.50 84 ILE A N 1
ATOM 687 C CA . ILE A 1 84 ? -7.365 -10.727 13.293 1.00 78.50 84 ILE A CA 1
ATOM 688 C C . ILE A 1 84 ? -7.337 -11.221 14.750 1.00 78.50 84 ILE A C 1
ATOM 690 O O . ILE A 1 84 ? -8.378 -11.543 15.335 1.00 78.50 84 ILE A O 1
ATOM 694 N N . VAL A 1 85 ? -6.148 -11.304 15.351 1.00 78.69 85 VAL A N 1
ATOM 695 C CA . VAL A 1 85 ? -5.942 -11.984 16.639 1.00 78.69 85 VAL A CA 1
ATOM 696 C C . VAL A 1 85 ? -6.146 -11.040 17.828 1.00 78.69 85 VAL A C 1
ATOM 698 O O . VAL A 1 85 ? -6.726 -11.458 18.832 1.00 78.69 85 VAL A O 1
ATOM 701 N N . SER A 1 86 ? -5.739 -9.770 17.717 1.00 77.75 86 SER A N 1
ATOM 702 C CA . SER A 1 86 ? -5.646 -8.836 18.848 1.00 77.75 86 SER A CA 1
ATOM 703 C C . SER A 1 86 ? -6.971 -8.618 19.587 1.00 77.75 86 SER A C 1
ATOM 705 O O . SER A 1 86 ? -7.969 -8.146 19.033 1.00 77.75 86 SER A O 1
ATOM 707 N N . GLU A 1 87 ? -6.959 -8.869 20.899 1.00 71.44 87 GLU A N 1
ATOM 708 C CA . GLU A 1 87 ? -8.098 -8.598 21.782 1.00 71.44 87 GLU A CA 1
ATOM 709 C C . GLU A 1 87 ? -8.474 -7.114 21.836 1.00 71.44 87 GLU A C 1
ATOM 711 O O . GLU A 1 87 ? -9.643 -6.785 22.024 1.00 71.44 87 GLU A O 1
ATOM 716 N N . ARG A 1 88 ? -7.518 -6.196 21.648 1.00 73.81 88 ARG A N 1
ATOM 717 C CA . ARG A 1 88 ? -7.786 -4.746 21.677 1.00 73.81 88 ARG A CA 1
ATOM 718 C C . ARG A 1 88 ? -8.701 -4.323 20.533 1.00 73.81 88 ARG A C 1
ATOM 720 O O . ARG A 1 88 ? -9.604 -3.511 20.739 1.00 73.81 88 ARG A O 1
ATOM 727 N N . VAL A 1 89 ? -8.492 -4.903 19.351 1.00 68.00 89 VAL A N 1
ATOM 728 C CA . VAL A 1 89 ? -9.339 -4.678 18.175 1.00 68.00 89 VAL A CA 1
ATOM 729 C C . VAL A 1 89 ? -10.739 -5.233 18.441 1.00 68.00 89 VAL A C 1
ATOM 731 O O . VAL A 1 89 ? -11.731 -4.531 18.251 1.00 68.00 89 VAL A O 1
ATOM 734 N N . LYS A 1 90 ? -10.834 -6.442 19.003 1.00 68.94 90 LYS A N 1
ATOM 735 C CA . LYS A 1 90 ? -12.120 -7.052 19.374 1.00 68.94 90 LYS A CA 1
ATOM 736 C C . LYS A 1 90 ? -12.880 -6.214 20.413 1.00 68.94 90 LYS A C 1
ATOM 738 O O . LYS A 1 90 ? -14.045 -5.893 20.204 1.00 68.94 90 LYS A O 1
ATOM 743 N N . ARG A 1 91 ? -12.213 -5.761 21.480 1.00 66.81 91 ARG A N 1
ATOM 744 C CA . ARG A 1 91 ? -12.824 -4.954 22.557 1.00 66.81 91 ARG A CA 1
ATOM 745 C C . ARG A 1 91 ? -13.249 -3.549 22.116 1.00 66.81 91 ARG A C 1
ATOM 747 O O . ARG A 1 91 ? -14.179 -2.997 22.697 1.00 66.81 91 ARG A O 1
ATOM 754 N N . THR A 1 92 ? -12.575 -2.969 21.121 1.00 67.94 92 THR A N 1
ATOM 755 C CA . THR A 1 92 ? -12.826 -1.586 20.672 1.00 67.94 92 THR A CA 1
ATOM 756 C C . THR A 1 92 ? -13.823 -1.507 19.518 1.00 67.94 92 THR A C 1
ATOM 758 O O . THR A 1 92 ? -14.577 -0.542 19.447 1.00 67.94 92 THR A O 1
ATOM 761 N N . PHE A 1 93 ? -13.836 -2.503 18.627 1.00 60.00 93 PHE A N 1
ATOM 762 C CA . PHE A 1 93 ? -14.599 -2.450 17.378 1.00 60.00 93 PHE A CA 1
ATOM 763 C C . PHE A 1 93 ? -15.708 -3.512 17.277 1.00 60.00 93 PHE A C 1
ATOM 765 O O . PHE A 1 93 ? -16.614 -3.321 16.478 1.00 60.00 93 PHE A O 1
ATOM 772 N N . VAL A 1 94 ? -15.675 -4.620 18.034 1.00 59.34 94 VAL A N 1
ATOM 773 C CA . VAL A 1 94 ? -16.571 -5.786 17.816 1.00 59.34 94 VAL A CA 1
ATOM 774 C C . VAL A 1 94 ? -17.707 -5.908 18.846 1.00 59.34 94 VAL A C 1
ATOM 776 O O . VAL A 1 94 ? -18.499 -6.838 18.717 1.00 59.34 94 VAL A O 1
ATOM 779 N N . LYS A 1 95 ? -17.814 -4.981 19.816 1.00 53.88 95 LYS A N 1
ATOM 780 C CA . LYS A 1 95 ? -18.913 -4.958 20.808 1.00 53.88 95 LYS A CA 1
ATOM 781 C C . LYS A 1 95 ? -20.288 -5.154 20.171 1.00 53.88 95 LYS A C 1
ATOM 783 O O . LYS A 1 95 ? -20.549 -4.514 19.126 1.00 53.88 95 LYS A O 1
#

Secondary structure (DSSP, 8-state):
-HHHHHHHHHHHHHHHHHHHHHHHHTT-TTHHHHHHHHHHHHHHHHHHHHHHHHHHH-----HHHHHHHHHHHHHHHHHHHHHHH-HHHHHHH--

Nearest PDB structures (foldseek):
  3okq-assembly1_A-2  TM=5.656E-01  e=7.846E+00  Saccharomyces cerevisiae
  8cws-assembly1_A  TM=2.918E-01  e=5.230E+00  synthetic construct

Sequence (95 aa):
GILFFELFAFIGMFSYGIFVSSLFFRKKRQLPHHYIALVGIGTIFVAVDLLLGHIYLDVPYVFDTVKPLVRNVFSACIWIPYFIVSERVKRTFVK